Protein AF-A0A9D6J497-F1 (afdb_monomer)

Radius of gyration: 25.07 Å; Cα contacts (8 Å, |Δi|>4): 37; chains: 1; bounding box: 59×20×66 Å

Structure (mmCIF, N/CA/C/O backbone):
data_AF-A0A9D6J497-F1
#
_entry.id   AF-A0A9D6J497-F1
#
loop_
_atom_site.group_PDB
_atom_site.id
_atom_site.type_symbol
_atom_site.label_atom_id
_atom_site.label_alt_id
_atom_site.label_comp_id
_atom_site.label_asym_id
_atom_site.label_entity_id
_atom_site.label_seq_id
_atom_site.pdbx_PDB_ins_code
_atom_site.Cartn_x
_atom_site.Cartn_y
_atom_site.Cartn_z
_atom_site.occupancy
_atom_site.B_iso_or_equiv
_atom_site.auth_seq_id
_atom_site.auth_comp_id
_atom_site.auth_asym_id
_atom_site.auth_atom_id
_atom_site.pdbx_PDB_model_num
ATOM 1 N N . ASP A 1 1 ? 30.085 -16.745 -36.403 1.00 42.25 1 ASP A N 1
ATOM 2 C CA . ASP A 1 1 ? 29.908 -15.467 -35.687 1.00 42.25 1 ASP A CA 1
ATOM 3 C C . ASP A 1 1 ? 28.779 -15.646 -34.691 1.00 42.25 1 ASP A C 1
ATOM 5 O O . ASP A 1 1 ? 27.683 -16.003 -35.100 1.00 42.25 1 ASP A O 1
ATOM 9 N N . ALA A 1 2 ? 29.068 -15.585 -33.390 1.00 52.78 2 ALA A N 1
ATOM 10 C CA . ALA A 1 2 ? 28.046 -15.781 -32.366 1.00 52.78 2 ALA A CA 1
ATOM 11 C C . ALA A 1 2 ? 27.148 -14.539 -32.338 1.00 52.78 2 ALA A C 1
ATOM 13 O O . ALA A 1 2 ? 27.629 -13.442 -32.069 1.00 52.78 2 ALA A O 1
ATOM 14 N N . GLU A 1 3 ? 25.871 -14.712 -32.668 1.00 57.59 3 GLU A N 1
ATOM 15 C CA . GLU A 1 3 ? 24.853 -13.662 -32.638 1.00 57.59 3 GLU A CA 1
ATOM 16 C C . GLU A 1 3 ? 24.758 -13.086 -31.214 1.00 57.59 3 GLU A C 1
ATOM 18 O O . GLU A 1 3 ? 24.275 -13.738 -30.285 1.00 57.59 3 GLU A O 1
ATOM 23 N N . GLU A 1 4 ? 25.286 -11.878 -31.014 1.00 66.69 4 GLU A N 1
ATOM 24 C CA . GLU A 1 4 ? 25.208 -11.168 -29.740 1.00 66.69 4 GLU A CA 1
ATOM 25 C C . GLU A 1 4 ? 23.756 -10.709 -29.548 1.00 66.69 4 GLU A C 1
ATOM 27 O O . GLU A 1 4 ? 23.311 -9.714 -30.121 1.00 66.69 4 GLU A O 1
ATOM 32 N N . LEU A 1 5 ? 22.979 -11.501 -28.801 1.00 69.44 5 LEU A N 1
ATOM 33 C CA . LEU A 1 5 ? 21.563 -11.232 -28.546 1.00 69.44 5 LEU A CA 1
ATOM 34 C C . LEU A 1 5 ? 21.379 -9.806 -27.997 1.00 69.44 5 LEU A C 1
ATOM 36 O O . LEU A 1 5 ? 22.147 -9.386 -27.123 1.00 69.44 5 LEU A O 1
ATOM 40 N N . PRO A 1 6 ? 20.355 -9.057 -28.455 1.00 68.50 6 PRO A N 1
ATOM 41 C CA . PRO A 1 6 ? 20.155 -7.681 -28.028 1.00 68.50 6 PRO A CA 1
ATOM 42 C C . PRO A 1 6 ? 20.051 -7.617 -26.504 1.00 68.50 6 PRO A C 1
ATOM 44 O O . PRO A 1 6 ? 19.199 -8.259 -25.885 1.00 68.50 6 PRO A O 1
ATOM 47 N N . ALA A 1 7 ? 20.946 -6.842 -25.889 1.00 71.12 7 ALA A N 1
ATOM 48 C CA . ALA A 1 7 ? 21.027 -6.736 -24.442 1.00 71.12 7 ALA A CA 1
ATOM 49 C C . ALA A 1 7 ? 19.708 -6.186 -23.877 1.00 71.12 7 ALA A C 1
ATOM 51 O O . ALA A 1 7 ? 19.422 -4.991 -23.985 1.00 71.12 7 ALA A O 1
ATOM 52 N N . LEU A 1 8 ? 18.940 -7.056 -23.211 1.00 67.88 8 LEU A N 1
ATOM 53 C CA . LEU A 1 8 ? 17.624 -6.756 -22.631 1.00 67.88 8 LEU A CA 1
ATOM 54 C C . LEU A 1 8 ? 17.640 -5.487 -21.756 1.00 67.88 8 LEU A C 1
ATOM 56 O O . LEU A 1 8 ? 16.673 -4.736 -21.716 1.00 67.88 8 LEU A O 1
ATOM 60 N N . ARG A 1 9 ? 18.777 -5.215 -21.102 1.00 65.50 9 ARG A N 1
ATOM 61 C CA . ARG A 1 9 ? 19.002 -4.078 -20.194 1.00 65.50 9 ARG A CA 1
ATOM 62 C C . ARG A 1 9 ? 19.121 -2.706 -20.874 1.00 65.50 9 ARG A C 1
ATOM 64 O O . ARG A 1 9 ? 19.065 -1.703 -20.174 1.00 65.50 9 ARG A O 1
ATOM 71 N N . LYS A 1 10 ? 19.318 -2.634 -22.196 1.00 68.94 10 LYS A N 1
ATOM 72 C CA . LYS A 1 10 ? 19.479 -1.360 -22.932 1.00 68.94 10 LYS A CA 1
ATOM 73 C C . LYS A 1 10 ? 18.194 -0.891 -23.623 1.00 68.94 10 LYS A C 1
ATOM 75 O O . LYS A 1 10 ? 18.164 0.212 -24.161 1.00 68.94 10 LYS A O 1
ATOM 80 N N . GLY A 1 11 ? 17.144 -1.713 -23.621 1.00 81.69 11 GLY A N 1
ATOM 81 C CA . GLY A 1 11 ? 15.885 -1.400 -24.289 1.00 81.69 11 GLY A CA 1
ATOM 82 C C . GLY A 1 11 ? 14.960 -0.514 -23.441 1.00 81.69 11 GLY A C 1
ATOM 83 O O . GLY A 1 11 ? 14.883 -0.704 -22.226 1.00 81.69 11 GLY A O 1
ATOM 84 N N . PRO A 1 12 ? 14.184 0.397 -24.058 1.00 84.56 12 PRO A N 1
ATOM 85 C CA . PRO A 1 12 ? 13.202 1.227 -23.351 1.00 84.56 12 PRO A CA 1
ATOM 86 C C . PRO A 1 12 ? 12.152 0.396 -22.592 1.00 84.56 12 PRO A C 1
ATOM 88 O O . PRO A 1 12 ? 11.687 0.802 -21.531 1.00 84.56 12 PRO A O 1
ATOM 91 N N . LEU A 1 13 ? 11.847 -0.813 -23.072 1.00 87.56 13 LEU A N 1
ATOM 92 C CA . LEU A 1 13 ? 10.933 -1.751 -22.412 1.00 87.56 13 LEU A CA 1
ATOM 93 C C . LEU A 1 13 ? 11.407 -2.184 -21.017 1.00 87.56 13 LEU A C 1
ATOM 95 O O . LEU A 1 13 ? 10.587 -2.320 -20.112 1.00 87.56 13 LEU A O 1
ATOM 99 N N . PHE A 1 14 ? 12.717 -2.366 -20.820 1.00 88.00 14 PHE A N 1
ATOM 100 C CA . PHE A 1 14 ? 13.264 -2.728 -19.511 1.00 88.00 14 PHE A CA 1
ATOM 101 C C . PHE A 1 14 ? 13.048 -1.607 -18.492 1.00 88.00 14 PHE A C 1
ATOM 103 O O . PHE A 1 14 ? 12.633 -1.867 -17.364 1.00 88.00 14 PHE A O 1
ATOM 110 N N . TRP A 1 15 ? 13.251 -0.354 -18.906 1.00 90.12 15 TRP A N 1
ATOM 111 C CA . TRP A 1 15 ? 12.986 0.809 -18.062 1.00 90.12 15 TRP A CA 1
ATOM 112 C C . TRP A 1 15 ? 11.502 0.980 -17.742 1.00 90.12 15 TRP A C 1
ATOM 114 O O . TRP A 1 15 ? 11.172 1.278 -16.596 1.00 90.12 15 TRP A O 1
ATOM 124 N N . CYS A 1 16 ? 10.605 0.730 -18.700 1.00 93.69 16 CYS A N 1
ATOM 125 C CA . CYS A 1 16 ? 9.166 0.712 -18.432 1.00 93.69 16 CYS A 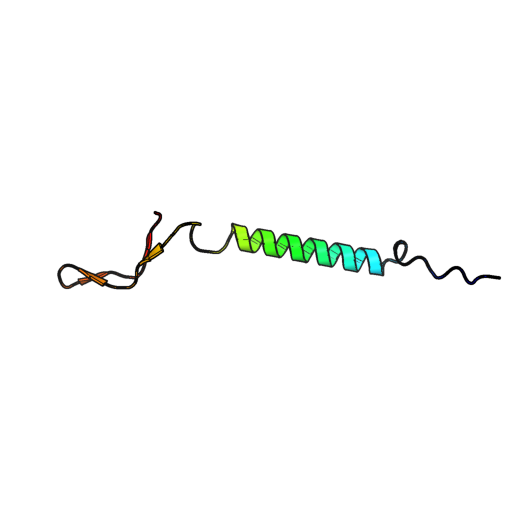CA 1
ATOM 126 C C . CYS A 1 16 ? 8.787 -0.366 -17.406 1.00 93.69 16 CYS A C 1
ATOM 128 O O . CYS A 1 16 ? 8.043 -0.075 -16.471 1.00 93.69 16 CYS A O 1
ATOM 130 N N . ALA A 1 17 ? 9.317 -1.586 -17.537 1.00 93.69 17 ALA A N 1
ATOM 131 C CA . ALA A 1 17 ? 9.055 -2.672 -16.591 1.00 93.69 17 ALA A CA 1
ATOM 132 C C . ALA A 1 17 ? 9.588 -2.353 -15.184 1.00 93.69 17 ALA A C 1
ATOM 134 O O . ALA A 1 17 ? 8.877 -2.533 -14.196 1.00 93.69 17 ALA A O 1
ATOM 135 N N . LEU A 1 18 ? 10.812 -1.822 -15.092 1.00 94.75 18 LEU A N 1
ATOM 136 C CA . LEU A 1 18 ? 11.413 -1.413 -13.823 1.00 94.75 18 LEU A CA 1
ATOM 137 C C . LEU A 1 18 ? 10.631 -0.265 -13.168 1.00 94.75 18 LEU A C 1
ATOM 139 O O . LEU A 1 18 ? 10.362 -0.310 -11.969 1.00 94.75 18 LEU A O 1
ATOM 143 N N . GLY A 1 19 ? 10.222 0.733 -13.954 1.00 96.75 19 GLY A N 1
ATOM 144 C CA . GLY A 1 19 ? 9.386 1.837 -13.486 1.00 96.75 19 GLY A CA 1
ATOM 145 C C . GLY A 1 19 ? 8.022 1.361 -12.988 1.00 96.75 19 GLY A C 1
ATOM 146 O O . GLY A 1 19 ? 7.597 1.755 -11.906 1.00 96.75 19 GLY A O 1
ATOM 147 N N . GLY A 1 20 ? 7.367 0.458 -13.724 1.00 97.19 20 GLY A N 1
ATOM 148 C CA . GLY A 1 20 ? 6.100 -0.148 -13.314 1.00 97.19 20 GLY A CA 1
ATOM 149 C C . GLY A 1 20 ? 6.223 -0.942 -12.012 1.00 97.19 20 GLY A C 1
ATOM 150 O O . GLY A 1 20 ? 5.390 -0.795 -11.120 1.00 97.19 20 GLY A O 1
ATOM 151 N N . PHE A 1 21 ? 7.297 -1.718 -11.858 1.00 97.69 21 PHE A N 1
ATOM 152 C CA . PHE A 1 21 ? 7.576 -2.437 -10.616 1.00 97.69 21 PHE A CA 1
ATOM 153 C C . PHE A 1 21 ? 7.809 -1.481 -9.437 1.00 97.69 21 PHE A C 1
ATOM 155 O O . PHE A 1 21 ? 7.254 -1.685 -8.358 1.00 97.69 21 PHE A O 1
ATOM 162 N N . ALA A 1 22 ? 8.573 -0.405 -9.641 1.00 98.19 22 ALA A N 1
ATOM 163 C CA . ALA A 1 22 ? 8.790 0.611 -8.615 1.00 98.19 22 ALA A CA 1
ATOM 164 C C . ALA A 1 22 ? 7.475 1.298 -8.199 1.00 98.19 22 ALA A C 1
ATOM 166 O O . ALA A 1 22 ? 7.216 1.457 -7.008 1.00 98.19 22 ALA A O 1
ATOM 167 N N . LEU A 1 23 ? 6.616 1.641 -9.164 1.00 98.31 23 LEU A N 1
ATOM 168 C CA . LEU A 1 23 ? 5.278 2.189 -8.917 1.00 98.31 23 LEU A CA 1
ATOM 169 C C . LEU A 1 23 ? 4.382 1.216 -8.142 1.00 98.31 23 LEU A C 1
ATOM 171 O O . LEU A 1 23 ? 3.709 1.629 -7.201 1.00 98.31 23 LEU A O 1
ATOM 175 N N . MET A 1 24 ? 4.400 -0.073 -8.493 1.00 98.31 24 MET A N 1
ATOM 176 C CA . MET A 1 24 ? 3.668 -1.112 -7.766 1.00 98.31 24 MET A CA 1
ATOM 177 C C . MET A 1 24 ? 4.121 -1.188 -6.304 1.00 98.31 24 MET A C 1
ATOM 179 O O . MET A 1 24 ? 3.289 -1.180 -5.399 1.00 98.31 24 MET A O 1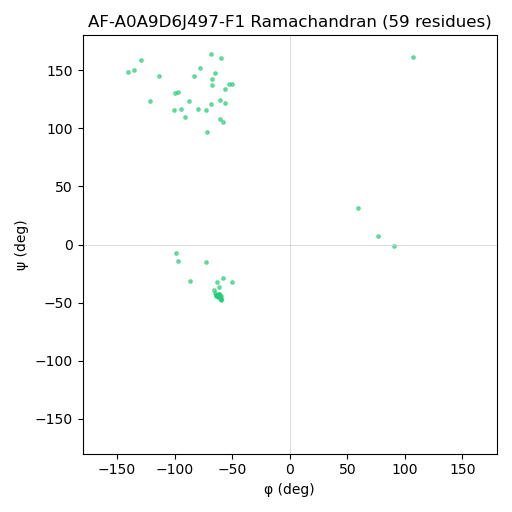
ATOM 183 N N . MET A 1 25 ? 5.434 -1.218 -6.061 1.00 98.56 25 MET A N 1
ATOM 184 C CA . MET A 1 25 ? 5.988 -1.247 -4.705 1.00 98.56 25 MET A CA 1
ATOM 185 C C . MET A 1 25 ? 5.608 0.003 -3.912 1.00 98.56 25 MET A C 1
ATOM 187 O O . MET A 1 25 ? 5.199 -0.107 -2.757 1.00 98.56 25 MET A O 1
ATOM 191 N N . ALA A 1 26 ? 5.691 1.180 -4.535 1.00 98.06 26 ALA A N 1
ATOM 192 C CA . ALA A 1 26 ? 5.279 2.429 -3.911 1.00 98.06 26 ALA A CA 1
ATOM 193 C C . ALA A 1 26 ? 3.798 2.390 -3.510 1.00 98.06 26 ALA A C 1
ATOM 195 O O . ALA A 1 26 ? 3.479 2.698 -2.365 1.00 98.06 26 ALA A O 1
ATOM 196 N N . ALA A 1 27 ? 2.912 1.931 -4.400 1.00 97.19 27 ALA A N 1
ATOM 197 C CA . ALA A 1 27 ? 1.487 1.803 -4.107 1.00 97.19 27 ALA A CA 1
ATOM 198 C C . ALA A 1 27 ? 1.224 0.862 -2.921 1.00 97.19 27 ALA A C 1
ATOM 200 O O . ALA A 1 27 ? 0.470 1.221 -2.021 1.00 97.19 27 ALA A O 1
ATOM 201 N N . LEU A 1 28 ? 1.888 -0.298 -2.869 1.00 96.25 28 LEU A N 1
ATOM 202 C CA . LEU A 1 28 ? 1.752 -1.240 -1.753 1.00 96.25 28 LEU A CA 1
ATOM 203 C C . LEU A 1 28 ? 2.198 -0.627 -0.422 1.00 96.25 28 LEU A C 1
ATOM 205 O O . LEU A 1 28 ? 1.494 -0.760 0.578 1.00 96.25 28 LEU A O 1
ATOM 209 N N . VAL A 1 29 ? 3.334 0.076 -0.408 1.00 95.75 29 VAL A N 1
ATOM 210 C CA . VAL A 1 29 ? 3.817 0.785 0.786 1.00 95.75 29 VAL A CA 1
ATOM 211 C C . VAL A 1 29 ? 2.822 1.866 1.205 1.00 95.75 29 VAL A C 1
ATOM 213 O O . VAL A 1 29 ? 2.474 1.955 2.379 1.00 95.75 29 VAL A O 1
ATOM 216 N N . THR A 1 30 ? 2.314 2.661 0.261 1.00 95.50 30 THR A N 1
ATOM 217 C CA . THR A 1 30 ? 1.305 3.686 0.548 1.00 95.50 30 THR A CA 1
ATOM 218 C C . THR A 1 30 ? 0.037 3.075 1.141 1.00 95.50 30 THR A C 1
ATOM 220 O O . THR A 1 30 ? -0.439 3.556 2.165 1.00 95.50 30 THR A O 1
ATOM 223 N N . THR A 1 31 ? -0.486 1.992 0.563 1.00 93.12 31 THR A N 1
ATOM 224 C CA . THR A 1 31 ? -1.654 1.288 1.105 1.00 93.12 31 THR A CA 1
ATOM 225 C C . THR A 1 31 ? -1.378 0.755 2.508 1.00 93.12 31 THR A C 1
ATOM 227 O O . THR A 1 31 ? -2.205 0.950 3.393 1.00 93.12 31 THR A O 1
ATOM 230 N N . ALA A 1 32 ? -0.218 0.145 2.748 1.00 89.75 32 ALA A N 1
ATOM 231 C CA . ALA A 1 32 ? 0.137 -0.386 4.062 1.00 89.75 32 ALA A CA 1
ATOM 232 C C . ALA A 1 32 ? 0.236 0.700 5.149 1.00 89.75 32 ALA A C 1
ATOM 234 O O . ALA A 1 32 ? -0.063 0.429 6.306 1.00 89.75 32 ALA A O 1
ATOM 235 N N . LEU A 1 33 ? 0.652 1.918 4.787 1.00 89.44 33 LEU A N 1
ATOM 236 C CA . LEU A 1 33 ? 0.785 3.032 5.732 1.00 89.44 33 LEU A CA 1
ATOM 237 C C . LEU A 1 33 ? -0.514 3.822 5.931 1.00 89.44 33 LEU A 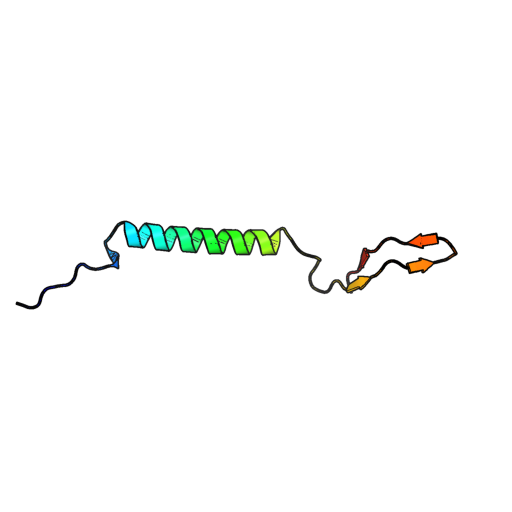C 1
ATOM 239 O O . LEU A 1 33 ? -0.725 4.386 7.000 1.00 89.44 33 LEU A O 1
ATOM 243 N N . MET A 1 34 ? -1.363 3.906 4.905 1.00 90.69 34 MET A N 1
ATOM 244 C CA . MET A 1 34 ? -2.589 4.714 4.937 1.00 90.69 34 MET A CA 1
ATOM 245 C C . MET A 1 34 ? -3.848 3.915 5.283 1.00 90.69 34 MET A C 1
ATOM 247 O O . MET A 1 34 ? -4.888 4.512 5.553 1.00 90.69 34 MET A O 1
ATOM 251 N N . THR A 1 35 ? -3.794 2.583 5.236 1.00 82.38 35 THR A N 1
ATOM 252 C CA . THR A 1 35 ? -4.957 1.712 5.448 1.00 82.38 35 THR A CA 1
ATOM 253 C C . THR A 1 35 ? -4.664 0.634 6.485 1.00 82.38 35 THR A C 1
ATOM 255 O O . THR A 1 35 ? -3.512 0.287 6.727 1.00 82.38 35 THR A O 1
ATOM 258 N N . GLY A 1 36 ? -5.724 0.077 7.073 1.00 74.50 36 GLY A N 1
ATOM 259 C CA . GLY A 1 36 ? -5.636 -0.978 8.081 1.00 74.50 36 GLY A CA 1
ATOM 260 C C . GLY A 1 36 ? -5.967 -0.493 9.491 1.00 74.50 36 GLY A C 1
ATOM 261 O O . GLY A 1 36 ? -5.991 0.703 9.777 1.00 74.50 36 GLY A O 1
ATOM 262 N N . ALA A 1 37 ? -6.276 -1.447 10.366 1.00 71.12 37 ALA A N 1
ATOM 263 C CA . ALA A 1 37 ? -6.396 -1.187 11.794 1.00 71.12 37 ALA A CA 1
ATOM 264 C C . ALA A 1 37 ? -4.989 -1.102 12.422 1.00 71.12 37 ALA A C 1
ATOM 266 O O . ALA A 1 37 ? -4.068 -1.742 11.901 1.00 71.12 37 ALA A O 1
ATOM 267 N N . PRO A 1 38 ? -4.801 -0.351 13.526 1.00 73.94 38 PRO A N 1
ATOM 268 C CA . PRO A 1 38 ? -3.507 -0.233 14.191 1.00 73.94 38 PRO A CA 1
ATOM 269 C C . PRO A 1 38 ? -2.884 -1.6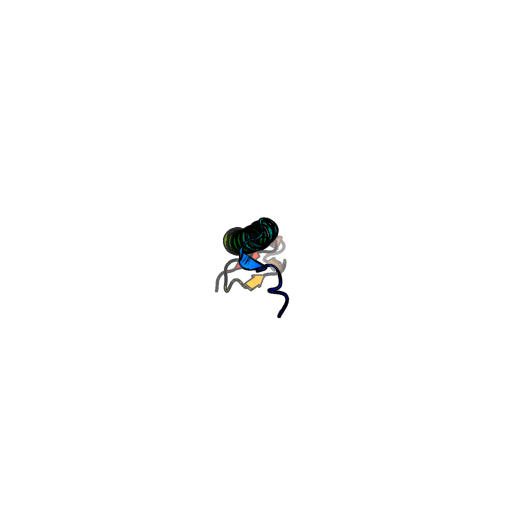13 14.457 1.00 73.94 38 PRO A C 1
ATOM 271 O O . PRO A 1 38 ? -3.607 -2.541 14.851 1.00 73.94 38 PRO A O 1
ATOM 274 N N . PRO A 1 39 ? -1.569 -1.792 14.237 1.00 70.44 39 PRO A N 1
ATOM 275 C CA . PRO A 1 39 ? -0.907 -3.063 14.496 1.00 70.44 39 PRO A CA 1
ATOM 276 C C . PRO A 1 39 ? -1.049 -3.422 15.978 1.00 70.44 39 PRO A C 1
ATOM 278 O O . PRO A 1 39 ? -0.703 -2.640 16.854 1.00 70.44 39 PRO A O 1
ATOM 281 N N . GLY A 1 40 ? -1.588 -4.609 16.261 1.00 71.50 40 GLY A N 1
ATOM 282 C CA . GLY A 1 40 ? -1.887 -5.043 17.630 1.00 71.50 40 GLY A CA 1
ATOM 283 C C . GLY A 1 40 ? -3.292 -4.688 18.121 1.00 71.50 40 GLY A C 1
ATOM 284 O O . GLY A 1 40 ? -3.654 -5.099 19.223 1.00 71.50 40 GLY A O 1
ATOM 285 N N . SER A 1 41 ? -4.107 -4.007 17.310 1.00 76.62 41 SER A N 1
ATOM 286 C CA . SER A 1 41 ? -5.512 -3.797 17.647 1.00 76.62 41 SER A CA 1
ATOM 287 C C . SER A 1 41 ? -6.306 -5.108 17.631 1.00 76.62 41 SER A C 1
ATOM 289 O O . SER A 1 41 ? -6.149 -5.953 16.746 1.00 76.62 41 SER A O 1
ATOM 291 N N . GLN A 1 42 ? -7.170 -5.292 18.628 1.00 80.69 42 GLN A N 1
ATOM 292 C CA . GLN A 1 42 ? -8.150 -6.371 18.667 1.00 80.69 42 GLN A CA 1
ATOM 293 C C . GLN A 1 42 ? -9.509 -5.837 18.239 1.00 80.69 42 GLN A C 1
ATOM 295 O O . GLN A 1 42 ? -9.985 -4.814 18.737 1.00 80.69 42 GLN A O 1
ATOM 300 N N . TYR A 1 43 ? -10.142 -6.552 17.314 1.00 82.94 43 TYR A N 1
ATOM 301 C CA . TYR A 1 43 ? -11.515 -6.271 16.937 1.00 82.94 43 TYR A CA 1
ATOM 302 C C . TYR A 1 43 ? -12.445 -6.611 18.102 1.00 82.94 43 TYR A C 1
ATOM 304 O O . TYR A 1 43 ? -12.507 -7.763 18.538 1.00 82.94 43 TYR A O 1
ATOM 312 N N . GLN A 1 44 ? -13.186 -5.616 18.582 1.00 86.50 44 GLN A N 1
ATOM 313 C CA . GLN A 1 44 ? -14.240 -5.809 19.560 1.00 86.50 44 GLN A CA 1
ATOM 314 C C . GLN A 1 44 ? -15.600 -5.798 18.840 1.00 86.50 44 GLN A C 1
ATOM 316 O O . GLN A 1 44 ? -15.984 -4.771 18.269 1.00 86.50 44 GLN A O 1
ATOM 321 N N . PRO A 1 45 ? -16.339 -6.926 18.843 1.00 87.75 45 PRO A N 1
ATOM 322 C CA . PRO A 1 45 ? -17.639 -7.005 18.189 1.00 87.75 45 PRO A CA 1
ATOM 323 C C . PRO A 1 45 ? -18.686 -6.148 18.919 1.00 87.75 45 PRO A C 1
ATOM 325 O O . PRO A 1 45 ? -18.489 -5.785 20.086 1.00 87.75 45 PRO A O 1
ATOM 328 N N . PRO A 1 46 ? -19.827 -5.858 18.264 1.00 90.31 46 PRO A N 1
ATOM 329 C CA . PRO A 1 46 ? -20.935 -5.160 18.900 1.00 90.31 46 PRO A CA 1
ATOM 330 C C . PRO A 1 46 ? -21.393 -5.914 20.148 1.00 90.31 46 PRO A C 1
ATOM 332 O O . PRO A 1 46 ? -21.559 -7.136 20.118 1.00 90.31 46 PRO A O 1
ATOM 335 N N . ARG A 1 47 ? -21.602 -5.191 21.248 1.00 86.88 47 ARG A N 1
ATOM 336 C CA . ARG A 1 47 ? -21.937 -5.792 22.544 1.00 86.88 47 ARG A CA 1
ATOM 337 C C . ARG A 1 47 ? -23.064 -5.047 23.236 1.00 86.88 47 ARG A C 1
ATOM 339 O O . ARG A 1 47 ? -23.245 -3.847 23.044 1.00 86.88 47 ARG A O 1
ATOM 346 N N . LEU A 1 48 ? -23.834 -5.780 24.031 1.00 88.88 48 LEU A N 1
ATOM 347 C CA . LEU A 1 48 ? -24.883 -5.218 24.871 1.00 88.88 48 LEU A CA 1
ATOM 348 C C . LEU A 1 48 ? -24.286 -4.884 26.237 1.00 88.88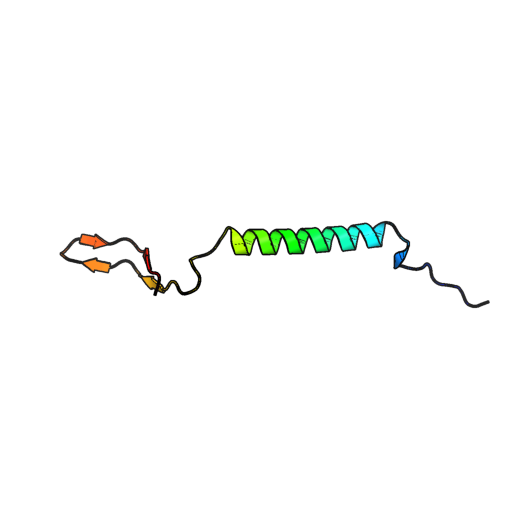 48 LEU A C 1
ATOM 350 O O . LEU A 1 48 ? -23.975 -5.782 27.013 1.00 88.88 48 LEU A O 1
ATOM 354 N N . GLU A 1 49 ? -24.142 -3.595 26.531 1.00 86.06 49 GLU A N 1
ATOM 355 C CA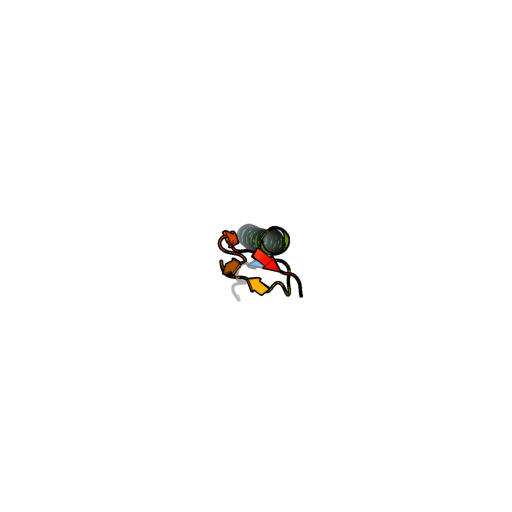 . GLU A 1 49 ? -23.712 -3.102 27.841 1.00 86.06 49 GLU A CA 1
ATOM 356 C C . GLU A 1 49 ? -24.791 -2.178 28.406 1.00 86.06 49 GLU A C 1
ATOM 358 O O . GLU A 1 49 ? -25.216 -1.220 27.760 1.00 86.06 49 GLU A O 1
ATOM 363 N N . GLY A 1 50 ? -25.289 -2.491 29.607 1.00 83.69 50 GLY A N 1
ATOM 364 C CA . GLY A 1 50 ? -26.282 -1.655 30.292 1.00 83.69 50 GLY A CA 1
ATOM 365 C C . GLY A 1 50 ? -27.588 -1.445 29.511 1.00 83.69 50 GLY A C 1
ATOM 366 O O . GLY A 1 50 ? -28.190 -0.378 29.600 1.00 83.69 50 GLY A O 1
ATOM 367 N N . GLY A 1 51 ? -28.004 -2.426 28.703 1.00 90.44 51 GLY A N 1
ATOM 368 C CA . GLY A 1 51 ? -29.217 -2.342 27.879 1.00 90.44 51 GLY A CA 1
ATOM 369 C C . GLY A 1 51 ? -29.079 -1.484 26.615 1.00 90.44 51 GLY A C 1
ATOM 370 O O . GLY A 1 51 ? -30.073 -1.259 25.929 1.00 90.44 51 GLY A O 1
ATOM 371 N N . LYS A 1 52 ? -27.867 -1.016 26.284 1.00 87.31 52 LYS A N 1
ATOM 372 C CA . LYS A 1 52 ? -27.566 -0.296 25.041 1.00 87.31 52 LYS A CA 1
ATOM 373 C C . LYS A 1 52 ? -26.636 -1.122 24.156 1.00 87.31 52 LYS A C 1
ATOM 375 O O . LYS A 1 52 ? -25.757 -1.830 24.646 1.00 87.31 52 LYS A O 1
ATOM 380 N N . VAL A 1 53 ? -26.833 -1.019 22.842 1.00 86.94 53 VAL A N 1
AT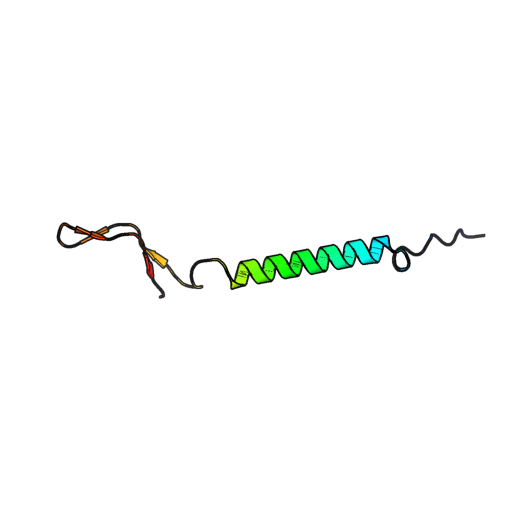OM 381 C CA . VAL A 1 5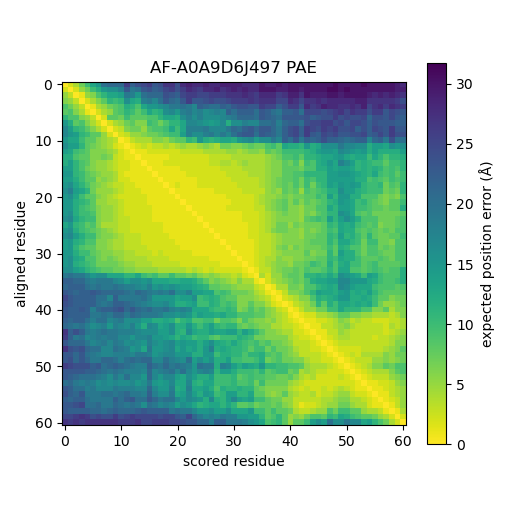3 ? -25.934 -1.616 21.847 1.00 86.94 53 VAL A CA 1
ATOM 382 C C . VAL A 1 53 ? -24.726 -0.702 21.686 1.00 86.94 53 VAL A C 1
ATOM 384 O O . VAL A 1 53 ? -24.864 0.438 21.244 1.00 86.94 53 VAL A O 1
ATOM 387 N N . VAL A 1 54 ? -23.548 -1.207 22.040 1.00 89.81 54 VAL A N 1
ATOM 388 C CA . VAL A 1 54 ? -22.268 -0.544 21.793 1.00 89.81 54 VAL A CA 1
ATOM 389 C C . VAL A 1 54 ? -21.777 -0.960 20.399 1.00 89.81 54 VAL A C 1
ATOM 391 O O . VAL A 1 54 ? -21.678 -2.166 20.142 1.00 89.81 54 VAL A O 1
ATOM 394 N N . PRO A 1 55 ? -21.507 -0.006 19.486 1.00 87.69 55 PRO A N 1
ATOM 395 C CA . PRO A 1 55 ? -20.977 -0.289 18.152 1.00 87.69 55 PRO A CA 1
ATOM 396 C C . PRO A 1 55 ? -19.621 -1.016 18.187 1.00 87.69 55 PRO A C 1
ATOM 398 O O . PRO A 1 55 ? -18.925 -0.966 19.202 1.00 87.69 55 PRO A O 1
ATOM 401 N N . PRO A 1 56 ? -19.227 -1.684 17.088 1.00 86.38 56 PRO A N 1
ATOM 402 C CA . PRO A 1 56 ? -17.937 -2.353 17.016 1.00 86.38 56 PRO A CA 1
ATOM 403 C C . PRO A 1 56 ? -16.794 -1.334 17.024 1.00 86.38 56 PRO A C 1
ATOM 405 O O . PRO A 1 56 ? -16.881 -0.283 16.390 1.00 86.38 56 PRO A O 1
ATOM 408 N N . GLU A 1 57 ? -15.708 -1.675 17.707 1.00 83.44 57 GLU A N 1
ATOM 409 C CA . GLU A 1 57 ? -14.528 -0.822 17.851 1.00 83.44 57 GLU A CA 1
ATOM 410 C C . GLU A 1 57 ? -13.246 -1.658 17.758 1.00 83.44 57 GLU A C 1
ATOM 412 O O . GLU A 1 57 ? -13.223 -2.829 18.133 1.00 83.44 57 GLU A O 1
ATOM 417 N N . TYR A 1 58 ? -12.169 -1.068 17.244 1.00 80.81 58 TYR A N 1
ATOM 418 C CA . TYR A 1 58 ? -10.834 -1.663 17.309 1.00 80.81 58 TYR A CA 1
ATOM 419 C C . TYR A 1 58 ? -10.134 -1.098 18.541 1.00 80.81 58 TYR A C 1
ATOM 421 O O . TYR A 1 58 ? -9.914 0.110 18.611 1.00 80.81 58 TYR A O 1
ATOM 429 N N . LYS A 1 59 ? -9.794 -1.948 19.515 1.00 75.12 59 LYS A N 1
ATOM 430 C CA . LYS A 1 59 ? -9.039 -1.524 20.702 1.00 75.12 59 LYS A CA 1
ATOM 431 C C . LYS A 1 59 ? -7.564 -1.822 20.527 1.00 75.12 59 LYS A C 1
ATOM 433 O O . LYS A 1 59 ? -7.217 -2.946 20.174 1.00 75.12 59 LYS A O 1
ATOM 438 N N . GLU A 1 60 ? -6.710 -0.840 20.793 1.00 67.06 60 GLU A N 1
ATOM 439 C CA . GLU A 1 60 ? -5.284 -1.091 21.017 1.00 67.06 60 GLU A CA 1
ATOM 440 C C . GLU A 1 60 ? -5.092 -1.928 22.288 1.00 67.06 60 GLU A C 1
ATOM 442 O O . GLU A 1 60 ? -5.907 -1.862 23.214 1.00 67.06 60 GLU A O 1
ATOM 447 N N . LYS A 1 61 ? -4.058 -2.768 22.281 1.00 59.19 61 LYS A N 1
ATOM 448 C CA . LYS A 1 61 ? -3.733 -3.673 23.383 1.00 59.19 61 LYS A CA 1
ATOM 449 C C . LYS A 1 61 ? -2.912 -2.982 24.464 1.00 59.19 61 LYS A C 1
ATOM 451 O O . LYS A 1 61 ? -2.055 -2.154 24.092 1.00 59.19 61 L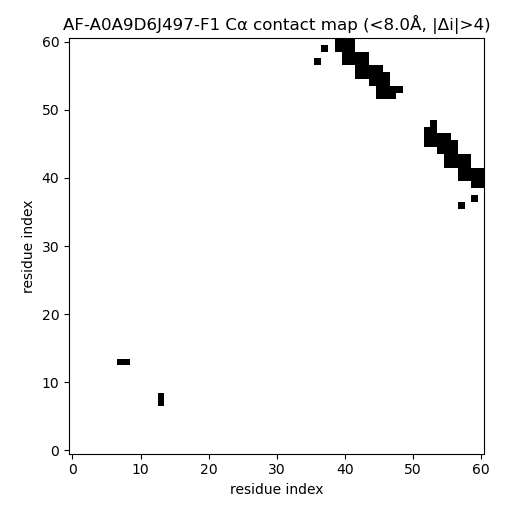YS A O 1
#

Mean predicted aligned error: 11.0 Å

Solvent-accessible surface area (backbone atoms only — not comparable to full-atom values): 3924 Å² total; per-residue (Å²): 131,84,82,79,71,80,61,64,86,79,41,72,65,46,55,51,52,51,50,50,52,52,50,51,53,49,51,52,52,50,48,63,73,76,47,81,76,65,91,71,42,44,84,41,71,66,42,81,56,95,92,38,83,42,76,64,46,74,41,77,117

pLDDT: mean 83.01, std 12.66, range [42.25, 98.56]

Secondary structure (DSSP, 8-state):
-------GGGSHHHHHHHHHHHHHHHHHHHHHHHSSSPTTPEEE--EEETTEEEPPEEEP-

Sequence (61 aa):
DAEELPALRKGPLFWCALGGFALMMAALVTTALMTGAPPGSQYQPPRLEGGKVVPPEYKEK

Foldseek 3Di:
DPPPPPDPVVDPVVVVVVVVVVVVVVVVVVCVVVDDDPVQWDWDPFDQDPNDTDHIDTDHD